Protein AF-A0AA35T9E0-F1 (afdb_monomer_lite)

Organism: Geodia barretti (NCBI:txid519541)

Foldseek 3Di:
DPPVVVVVVVPPDDDDDDDDDDDDDDDDPPVVVVVVVVVVVVVVVVVVVVVVVVVVVVVVVVVVVVVVVVVVVVVVVVVVVVVVVVVVVDDLWDQDQAPSPFTWDDDFQWIDTPVGDIFRNDPPRDDSVLLVVLCVVLVVVCVVPDPFDWHWDWDADPNGIWIKIAGPPPRDIDTSD

pLDDT: mean 81.81, std 17.57, range [38.19, 98.44]

Structure (mmCIF, N/CA/C/O backbone):
data_AF-A0AA35T9E0-F1
#
_entry.id   AF-A0AA35T9E0-F1
#
loop_
_atom_site.group_PDB
_atom_site.id
_atom_site.type_symbol
_atom_site.label_atom_id
_atom_site.label_alt_id
_atom_site.label_comp_id
_atom_site.label_asym_id
_atom_site.label_entity_id
_atom_site.label_seq_id
_atom_site.pdbx_PDB_ins_code
_atom_site.Cartn_x
_atom_site.Cartn_y
_atom_site.Cartn_z
_atom_site.occupancy
_atom_site.B_iso_or_equiv
_atom_site.auth_seq_id
_atom_site.auth_comp_id
_atom_site.auth_asym_id
_atom_site.auth_atom_id
_atom_site.pdbx_PDB_model_num
ATOM 1 N N . MET A 1 1 ? -44.477 22.027 19.936 1.00 48.41 1 MET A N 1
ATOM 2 C CA . MET A 1 1 ? -43.955 23.058 20.864 1.00 48.41 1 MET A CA 1
ATOM 3 C C . MET A 1 1 ? -45.040 24.112 21.120 1.00 48.41 1 MET A C 1
ATOM 5 O O . MET A 1 1 ? -44.746 25.290 21.130 1.00 48.41 1 MET A O 1
ATOM 9 N N . GLU A 1 2 ? -46.299 23.695 21.304 1.00 50.41 2 GLU A N 1
ATOM 10 C CA . GLU A 1 2 ? -47.456 24.607 21.459 1.00 50.41 2 GLU A CA 1
ATOM 11 C C . GLU A 1 2 ? -48.354 24.219 22.651 1.00 50.41 2 GLU A C 1
ATOM 13 O O . GLU A 1 2 ? -49.234 24.974 23.040 1.00 50.41 2 GLU A O 1
ATOM 18 N N . GLU A 1 3 ? -48.104 23.084 23.312 1.00 46.66 3 GLU A N 1
ATOM 19 C CA . GLU A 1 3 ? -48.916 22.632 24.455 1.00 46.66 3 GLU A CA 1
ATOM 20 C C . GLU A 1 3 ? -48.478 23.248 25.795 1.00 46.66 3 GLU A C 1
ATOM 22 O O . GLU A 1 3 ? -49.252 23.303 26.746 1.00 46.66 3 GLU A O 1
ATOM 27 N N . TRP A 1 4 ? -47.259 23.790 25.873 1.00 49.12 4 TRP A N 1
ATOM 28 C CA . TRP A 1 4 ? -46.710 24.368 27.109 1.00 49.12 4 TRP A CA 1
ATOM 29 C C . TRP A 1 4 ? -47.080 25.842 27.336 1.00 49.12 4 TRP A C 1
ATOM 31 O O . TRP A 1 4 ? -46.819 26.382 28.415 1.00 49.12 4 TRP A O 1
ATOM 41 N N . GLU A 1 5 ? -47.691 26.509 26.354 1.00 50.69 5 GLU A N 1
ATOM 42 C CA . GLU A 1 5 ? -48.176 27.889 26.504 1.00 50.69 5 GLU A CA 1
ATOM 43 C C . GLU A 1 5 ? -49.598 27.951 27.083 1.00 50.69 5 GLU A C 1
ATOM 45 O O . GLU A 1 5 ? -49.924 28.911 27.777 1.00 50.69 5 GLU A O 1
ATOM 50 N N . HIS A 1 6 ? -50.404 26.895 26.914 1.00 47.84 6 HIS A N 1
ATOM 51 C CA . HIS A 1 6 ? -51.773 26.824 27.446 1.00 47.84 6 HIS A CA 1
ATOM 52 C C . HIS A 1 6 ? -51.828 26.610 28.969 1.00 47.84 6 HIS A C 1
ATOM 54 O O . HIS A 1 6 ? -52.708 27.133 29.651 1.00 47.84 6 HIS A O 1
ATOM 60 N N . VAL A 1 7 ? -50.844 25.902 29.532 1.00 50.38 7 VAL A N 1
ATOM 61 C CA . VAL A 1 7 ? -50.804 25.585 30.972 1.00 50.38 7 VAL A CA 1
ATOM 62 C C . VAL A 1 7 ? -50.479 26.822 31.822 1.00 50.38 7 VAL A C 1
ATOM 64 O O . VAL A 1 7 ? -50.897 26.927 32.974 1.00 50.38 7 VAL A O 1
ATOM 67 N N . ARG A 1 8 ? -49.769 27.811 31.262 1.00 49.78 8 ARG A N 1
ATOM 68 C CA . ARG A 1 8 ? -49.381 29.029 31.995 1.00 49.78 8 ARG A CA 1
ATOM 69 C C . ARG A 1 8 ? -50.527 30.028 32.172 1.00 49.78 8 ARG A C 1
ATOM 71 O O . ARG A 1 8 ? -50.483 30.834 33.098 1.00 49.78 8 ARG A O 1
ATOM 78 N N . THR A 1 9 ? -51.545 29.972 31.317 1.00 54.72 9 THR A N 1
ATOM 79 C CA . THR A 1 9 ? -52.706 30.872 31.373 1.00 54.72 9 THR A CA 1
ATOM 80 C C . THR A 1 9 ? -53.766 30.453 32.393 1.00 54.72 9 THR A C 1
ATOM 82 O O . THR A 1 9 ? -54.510 31.313 32.859 1.00 54.72 9 THR A O 1
ATOM 85 N N . GLU A 1 10 ? -53.815 29.181 32.805 1.00 49.31 10 GLU A N 1
ATOM 86 C CA . GLU A 1 10 ? -54.851 28.691 33.733 1.00 49.31 10 GLU A CA 1
ATOM 87 C C . GLU A 1 10 ? -54.586 29.015 35.214 1.00 49.31 10 GLU A C 1
ATOM 89 O O . GLU A 1 10 ? -55.525 29.079 36.004 1.00 49.31 10 GLU A O 1
ATOM 94 N N . TYR A 1 11 ? -53.342 29.312 35.606 1.00 51.12 11 TYR A N 1
ATOM 95 C CA . TYR A 1 11 ? -52.981 29.550 37.015 1.00 51.12 11 TYR A CA 1
ATOM 96 C C . TYR A 1 11 ? -52.733 31.024 37.375 1.00 51.12 11 TYR A C 1
ATOM 98 O O . TYR A 1 11 ? -52.187 31.329 38.433 1.00 51.12 11 TYR A O 1
ATOM 106 N N . GLY A 1 12 ? -53.171 31.961 36.530 1.00 52.50 12 GLY A N 1
ATOM 107 C CA . GLY A 1 12 ? -53.000 33.403 36.752 1.00 52.50 12 GLY A CA 1
ATOM 108 C C . GLY A 1 12 ? -53.856 34.020 37.869 1.00 52.50 12 GLY A C 1
ATOM 109 O O . GLY A 1 12 ? -53.717 35.210 38.126 1.00 52.50 12 GLY A O 1
ATOM 110 N N . ASN A 1 13 ? -54.739 33.260 38.531 1.00 60.78 13 ASN A N 1
ATOM 111 C CA . ASN A 1 13 ? -55.645 33.779 39.566 1.00 60.78 13 ASN A CA 1
ATOM 112 C C . ASN A 1 13 ? -55.884 32.776 40.709 1.00 60.78 13 ASN A C 1
ATOM 114 O O . ASN A 1 13 ? -57.008 32.315 40.913 1.00 60.78 13 ASN A O 1
ATOM 118 N N . LEU A 1 14 ? -54.850 32.453 41.495 1.00 57.09 14 LEU A N 1
ATOM 119 C CA . LEU A 1 14 ? -55.073 31.829 42.805 1.00 57.09 14 LEU A CA 1
ATOM 120 C C . LEU A 1 14 ? -55.257 32.903 43.895 1.00 57.09 14 LEU A C 1
ATOM 122 O O . LEU A 1 14 ? -54.425 33.807 44.001 1.00 57.09 14 LEU A O 1
ATOM 126 N N . PRO A 1 15 ? -56.309 32.821 44.731 1.00 52.12 15 PRO A N 1
ATOM 127 C CA . PRO A 1 15 ? -56.507 33.749 45.837 1.00 52.12 15 PRO A CA 1
ATOM 128 C C . PRO A 1 15 ? -55.529 33.469 46.989 1.00 52.12 15 PRO A C 1
ATOM 130 O O . PRO A 1 15 ? -55.220 32.320 47.308 1.00 52.12 15 PRO A O 1
ATOM 133 N N . SER A 1 16 ? -55.062 34.535 47.640 1.00 59.19 16 SER A N 1
ATOM 134 C CA . SER A 1 16 ? -54.099 34.470 48.742 1.00 59.19 16 SER A CA 1
ATOM 135 C C . SER A 1 16 ? -54.657 33.739 49.970 1.00 59.19 16 SER A C 1
ATOM 137 O O . SER A 1 16 ? -55.716 34.092 50.491 1.00 59.19 16 SER A O 1
ATOM 139 N N . ILE A 1 17 ? -53.904 32.757 50.475 1.00 47.34 17 ILE A N 1
ATOM 140 C CA . ILE A 1 17 ? -54.241 31.975 51.676 1.00 47.34 17 ILE A CA 1
ATOM 141 C C . ILE A 1 17 ? -54.017 32.836 52.936 1.00 47.34 17 ILE A C 1
ATOM 143 O O . ILE A 1 17 ? -52.936 33.414 53.090 1.00 47.34 17 ILE A O 1
ATOM 147 N N . PRO A 1 18 ? -54.982 32.926 53.873 1.00 47.66 18 PRO A N 1
ATOM 148 C CA . PRO A 1 18 ? -54.794 33.687 55.101 1.00 47.66 18 PRO A CA 1
ATOM 149 C C . PRO A 1 18 ? -53.894 32.923 56.082 1.00 47.66 18 PRO A C 1
ATOM 151 O O . PRO A 1 18 ? -54.105 31.746 56.371 1.00 47.66 18 PRO A O 1
ATOM 154 N N . GLN A 1 19 ? -52.890 33.615 56.624 1.00 51.94 19 GLN A N 1
ATOM 155 C CA . GLN A 1 19 ? -51.957 33.060 57.605 1.00 51.94 19 GLN A CA 1
ATOM 156 C C . GLN A 1 19 ? -52.673 32.758 58.932 1.00 51.94 19 GLN A C 1
ATOM 158 O O . GLN A 1 19 ? -53.073 33.674 59.654 1.00 51.94 19 GLN A O 1
ATOM 163 N N . SER A 1 20 ? -52.813 31.472 59.270 1.00 44.25 20 SER A N 1
ATOM 164 C CA . SER A 1 20 ? -53.317 31.024 60.574 1.00 44.25 20 SER A CA 1
ATOM 165 C C . SER A 1 20 ? -52.173 30.652 61.524 1.00 44.25 20 SER A C 1
ATOM 167 O O . SER A 1 20 ? -51.106 30.196 61.121 1.00 44.25 20 SER A O 1
ATOM 169 N N . LYS A 1 21 ? -52.397 30.935 62.806 1.00 49.38 21 LYS A N 1
ATOM 170 C CA . LYS A 1 21 ? -51.404 31.097 63.874 1.00 49.38 21 LYS A CA 1
ATOM 171 C C . LYS A 1 21 ? -50.746 29.776 64.297 1.00 49.38 21 LYS A C 1
ATOM 173 O O . LYS A 1 21 ? -51.414 28.758 64.431 1.00 49.38 2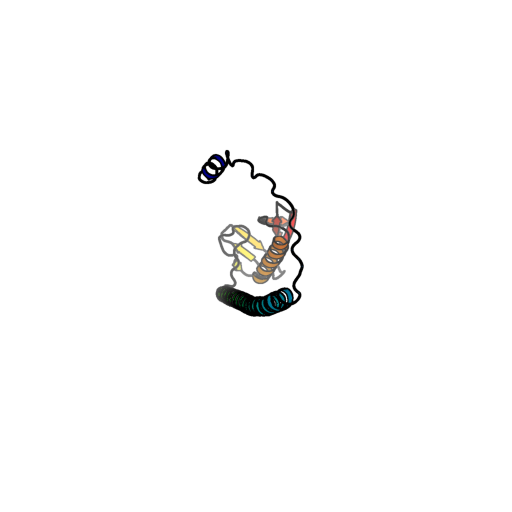1 LYS A O 1
ATOM 178 N N . ARG A 1 22 ? -49.442 29.853 64.610 1.00 48.44 22 ARG A N 1
ATOM 179 C CA . ARG A 1 22 ? -48.615 28.816 65.261 1.00 48.44 22 ARG A CA 1
ATOM 180 C C . ARG A 1 22 ? -49.330 28.180 66.464 1.00 48.44 22 ARG A C 1
ATOM 182 O O . ARG A 1 22 ? -49.392 28.787 67.532 1.00 48.44 22 ARG A O 1
ATOM 189 N N . GLY A 1 23 ? -49.782 26.939 66.308 1.00 41.53 23 GLY A N 1
ATOM 190 C CA . GLY A 1 23 ? -49.985 26.000 67.410 1.00 41.53 23 GLY A CA 1
ATOM 191 C C . GLY A 1 23 ? -48.714 25.172 67.602 1.00 41.53 23 GLY A C 1
ATOM 192 O O . GLY A 1 23 ? -48.204 24.604 66.641 1.00 41.53 23 GLY A O 1
ATOM 193 N N . LYS A 1 24 ? -48.168 25.144 68.823 1.00 54.06 24 LYS A N 1
ATOM 194 C CA . LYS A 1 24 ? -47.060 24.254 69.203 1.00 54.06 24 LYS A CA 1
ATOM 195 C C . LYS A 1 24 ? -47.550 22.805 69.161 1.00 54.06 24 LYS A C 1
ATOM 197 O O . LYS A 1 24 ? -48.438 22.463 69.936 1.00 54.06 24 LYS A O 1
A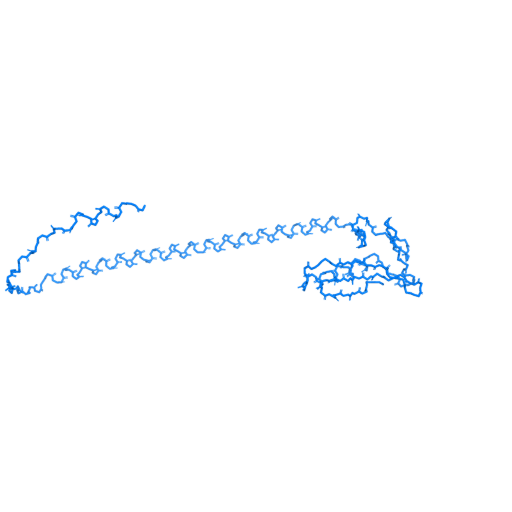TOM 202 N N . LEU A 1 25 ? -46.941 21.973 68.322 1.00 45.31 25 LEU A N 1
ATOM 203 C CA . LEU A 1 25 ? -47.027 20.517 68.426 1.00 45.31 25 LEU A CA 1
ATOM 204 C C . LEU A 1 25 ? -45.749 20.006 69.097 1.00 45.31 25 LEU A C 1
ATOM 206 O O . LEU A 1 25 ? -44.639 20.383 68.725 1.00 45.31 25 LEU A O 1
ATOM 210 N N . VAL A 1 26 ? -45.952 19.244 70.168 1.00 47.47 26 VAL A N 1
ATOM 211 C CA . VAL A 1 26 ? -44.930 18.585 70.983 1.00 47.47 26 VAL A CA 1
ATOM 212 C C . VAL A 1 26 ? -44.546 17.276 70.295 1.00 47.47 26 VAL A C 1
ATOM 214 O O . VAL A 1 26 ? -45.422 16.520 69.893 1.00 47.47 26 VAL A O 1
ATOM 217 N N . HIS A 1 27 ? -43.242 17.043 70.166 1.00 48.19 27 HIS A N 1
ATOM 218 C CA . HIS A 1 27 ? -42.621 15.851 69.588 1.00 48.19 27 HIS A CA 1
ATOM 219 C C . HIS A 1 27 ? -42.909 14.610 70.450 1.00 48.19 27 HIS A C 1
ATOM 221 O O . HIS A 1 27 ? -42.685 14.653 71.663 1.00 48.19 27 HIS A O 1
ATOM 227 N N . THR A 1 28 ? -43.367 13.511 69.847 1.00 38.19 28 THR A N 1
ATOM 228 C CA . THR A 1 28 ? -43.435 12.191 70.498 1.00 38.19 28 THR A CA 1
ATOM 229 C C . THR A 1 28 ? -42.418 11.259 69.846 1.00 38.19 28 THR A C 1
ATOM 231 O O . THR A 1 28 ? -42.561 10.896 68.685 1.00 38.19 28 THR A O 1
ATOM 234 N N . SER A 1 29 ? -41.407 10.876 70.620 1.00 49.53 29 SER A N 1
ATOM 235 C CA . SER A 1 29 ? -40.184 10.138 70.270 1.00 49.53 29 SER A CA 1
ATOM 236 C C . SER A 1 29 ? -40.371 8.657 69.890 1.00 49.53 29 SER A C 1
ATOM 238 O O . SER A 1 29 ? -39.583 7.824 70.313 1.00 49.53 29 SER A O 1
ATOM 240 N N . SER A 1 30 ? -41.446 8.290 69.194 1.00 53.53 30 SER A N 1
ATOM 241 C CA . SER A 1 30 ? -41.653 6.910 68.701 1.00 53.53 30 SER A CA 1
ATOM 242 C C . SER A 1 30 ? -42.118 6.848 67.251 1.00 53.53 30 SER A C 1
ATOM 244 O O . SER A 1 30 ? -42.219 5.764 66.690 1.00 53.53 30 SER A O 1
ATOM 246 N N . GLN A 1 31 ? -42.425 7.995 66.646 1.00 48.94 31 GLN A N 1
ATOM 247 C CA . GLN A 1 31 ? -42.793 8.071 65.238 1.00 48.94 31 GLN A CA 1
ATOM 248 C C . GLN A 1 31 ? -41.540 8.165 64.354 1.00 48.94 31 GLN A C 1
ATOM 250 O O . GLN A 1 31 ? -41.506 7.553 63.293 1.00 48.94 31 GLN A O 1
ATOM 255 N N . ASP A 1 32 ? -40.485 8.814 64.859 1.00 50.97 32 ASP A N 1
ATOM 256 C CA . ASP A 1 32 ? -39.200 8.956 64.166 1.00 50.97 32 ASP A CA 1
ATOM 257 C C . ASP A 1 32 ? -38.455 7.618 64.015 1.00 50.97 32 ASP A C 1
ATOM 259 O O . ASP A 1 32 ? -37.808 7.391 63.001 1.00 50.97 32 ASP A O 1
ATOM 263 N N . ASP A 1 33 ? -38.588 6.696 64.976 1.00 54.72 33 ASP A N 1
ATOM 264 C CA . ASP A 1 33 ? -37.890 5.401 64.937 1.00 54.72 33 ASP A CA 1
ATOM 265 C C . ASP A 1 33 ? -38.459 4.455 63.860 1.00 54.72 33 ASP A C 1
ATOM 267 O O . ASP A 1 33 ? -37.723 3.674 63.260 1.00 54.72 33 ASP A O 1
ATOM 271 N N . LEU A 1 34 ? -39.770 4.523 63.593 1.00 54.22 34 LEU A N 1
ATOM 272 C CA . LEU A 1 34 ? -40.436 3.698 62.575 1.00 54.22 34 LEU A CA 1
ATOM 273 C C . LEU A 1 34 ? -40.231 4.263 61.162 1.00 54.22 34 LEU A C 1
ATOM 275 O O . LEU A 1 34 ? -40.087 3.501 60.210 1.00 54.22 34 LEU A O 1
ATOM 279 N N . GLU A 1 35 ? -40.189 5.590 61.032 1.00 57.47 35 GLU A N 1
ATOM 280 C CA . GLU A 1 35 ? -39.897 6.279 59.771 1.00 57.47 35 GLU A CA 1
ATOM 281 C C . GLU A 1 35 ? -38.421 6.097 59.369 1.00 57.47 35 GLU A C 1
ATOM 283 O O . GLU A 1 35 ? -38.122 5.895 58.194 1.00 57.47 35 GLU A O 1
ATOM 288 N N . PHE A 1 36 ? -37.511 6.049 60.350 1.00 57.56 36 PHE A N 1
ATOM 289 C CA . PHE A 1 36 ? -36.097 5.720 60.155 1.00 57.56 36 PHE A CA 1
ATOM 290 C C . PHE A 1 36 ? -35.887 4.270 59.684 1.00 57.56 36 PHE A C 1
ATOM 292 O O . PHE A 1 36 ? -35.202 4.050 58.690 1.00 57.56 36 PHE A O 1
ATOM 299 N N . LEU A 1 37 ? -36.544 3.290 60.321 1.00 56.44 37 LEU A N 1
ATOM 300 C CA . LEU A 1 37 ? -36.483 1.873 59.919 1.00 56.44 37 LEU A CA 1
ATOM 301 C C . LEU A 1 37 ? -37.041 1.623 58.508 1.00 56.44 37 LEU A C 1
ATOM 303 O O . LEU A 1 37 ? -36.475 0.837 57.755 1.00 56.44 37 LEU A O 1
ATOM 307 N N . MET A 1 38 ? -38.127 2.308 58.131 1.00 61.12 38 MET A N 1
ATOM 308 C CA . MET A 1 38 ? -38.685 2.224 56.773 1.00 61.12 38 MET A CA 1
ATOM 309 C C . MET A 1 38 ? -37.806 2.923 55.720 1.00 61.12 38 MET A C 1
ATOM 311 O O . MET A 1 38 ? -37.849 2.542 54.553 1.00 61.12 38 MET A O 1
ATOM 315 N N . SER A 1 39 ? -37.014 3.930 56.108 1.00 68.00 39 SER A N 1
ATOM 316 C CA . SER A 1 39 ? -36.034 4.581 55.226 1.00 68.00 39 SER A CA 1
ATOM 317 C C . SER A 1 39 ? -34.815 3.688 54.983 1.00 68.00 39 SER A C 1
ATOM 319 O O . SER A 1 39 ? -34.368 3.571 53.849 1.00 68.00 39 SER A O 1
ATOM 321 N N . GLU A 1 40 ? -34.317 3.013 56.021 1.00 69.19 40 GLU A N 1
ATOM 322 C CA . GLU A 1 40 ? -33.135 2.138 55.956 1.00 69.19 40 GLU A CA 1
ATOM 323 C C . GLU A 1 40 ? -33.403 0.864 55.123 1.00 69.19 40 GLU A C 1
ATOM 325 O O . GLU A 1 40 ? -32.553 0.426 54.348 1.00 69.19 40 GLU A O 1
ATOM 330 N N . GLU A 1 41 ? -34.616 0.301 55.210 1.00 69.25 41 GLU A N 1
ATOM 331 C CA . GLU A 1 41 ? -35.051 -0.839 54.383 1.00 69.25 41 GLU A CA 1
ATOM 332 C C . GLU A 1 41 ? -35.203 -0.449 52.897 1.00 69.25 41 GLU A C 1
ATOM 334 O O . GLU A 1 41 ? -34.787 -1.195 52.012 1.00 69.25 41 GLU A O 1
ATOM 339 N N . LEU A 1 42 ? -35.708 0.758 52.609 1.00 78.06 42 LEU A N 1
ATOM 340 C CA . LEU A 1 42 ? -35.811 1.286 51.243 1.00 78.06 42 LEU A CA 1
ATOM 341 C C . LEU A 1 42 ? -34.436 1.647 50.650 1.00 78.06 42 LEU A C 1
ATOM 343 O O . LEU A 1 42 ? -34.215 1.469 49.454 1.00 78.06 42 LEU A O 1
ATOM 347 N N . GLU A 1 43 ? -33.507 2.142 51.471 1.00 80.31 43 GLU A N 1
ATOM 348 C CA . GLU A 1 43 ? -32.116 2.397 51.073 1.00 80.31 43 GLU A CA 1
ATOM 349 C C . GLU A 1 43 ? -31.397 1.099 50.680 1.00 80.31 43 GLU A C 1
ATOM 351 O O . GLU A 1 43 ? -30.704 1.072 49.662 1.00 80.31 43 GLU A O 1
ATOM 356 N N . ALA A 1 44 ? -31.619 0.007 51.419 1.00 83.56 44 ALA A N 1
ATOM 357 C CA . ALA A 1 44 ? -31.056 -1.304 51.095 1.00 83.56 44 ALA A CA 1
ATOM 358 C C . ALA A 1 44 ? -31.581 -1.868 49.759 1.00 83.56 44 ALA A C 1
ATOM 360 O O . ALA A 1 44 ? -30.802 -2.414 48.975 1.00 83.56 44 ALA A O 1
ATOM 361 N N . ASP A 1 45 ? -32.874 -1.701 49.467 1.00 89.12 45 ASP A N 1
ATOM 362 C CA . ASP A 1 45 ? -33.466 -2.109 48.185 1.00 89.12 45 ASP A CA 1
ATOM 363 C C . ASP A 1 45 ? -32.910 -1.292 47.007 1.00 89.12 45 ASP A C 1
ATOM 365 O O . ASP A 1 45 ? -32.654 -1.838 45.931 1.00 89.12 45 ASP A O 1
ATOM 369 N N . VAL A 1 46 ? -32.692 0.013 47.199 1.00 90.50 46 VAL A N 1
ATOM 370 C CA . VAL A 1 46 ? -32.081 0.877 46.177 1.00 90.50 46 VAL A CA 1
ATOM 371 C C . VAL A 1 46 ? -30.633 0.466 45.910 1.00 90.50 46 VAL A C 1
ATOM 373 O O . VAL A 1 46 ? -30.248 0.361 44.745 1.00 90.50 46 VAL A O 1
ATOM 376 N N . GLU A 1 47 ? -29.851 0.183 46.953 1.00 91.62 47 GLU A N 1
ATOM 377 C CA . GLU A 1 47 ? -28.468 -0.293 46.820 1.00 91.62 47 GLU A CA 1
ATOM 378 C C . GLU A 1 47 ? -28.406 -1.625 46.054 1.00 91.62 47 GLU A C 1
ATOM 380 O O . GLU A 1 47 ? -27.595 -1.781 45.142 1.00 91.62 47 GLU A O 1
ATOM 385 N N . LEU A 1 48 ? -29.319 -2.557 46.352 1.00 93.81 48 LEU A N 1
ATOM 386 C CA . LEU A 1 48 ? -29.428 -3.832 45.638 1.00 93.81 48 LEU A CA 1
ATOM 387 C C . LEU A 1 48 ? -29.765 -3.641 44.150 1.00 93.81 48 LEU A C 1
ATOM 389 O O . LEU A 1 48 ? -29.230 -4.339 43.290 1.00 93.81 48 LEU A O 1
ATOM 393 N N . VAL A 1 49 ? -30.658 -2.705 43.818 1.00 95.12 49 VAL A N 1
ATOM 394 C CA . VAL A 1 49 ? -30.990 -2.408 42.415 1.00 95.12 49 VAL A CA 1
ATOM 395 C C . VAL A 1 49 ? -29.788 -1.810 41.686 1.00 95.12 49 VAL A C 1
ATOM 397 O O . VAL A 1 49 ? -29.512 -2.216 40.557 1.00 95.12 49 VAL A O 1
ATOM 400 N N . LEU A 1 50 ? -29.059 -0.886 42.318 1.00 94.38 50 LEU A N 1
ATOM 401 C CA . LEU A 1 50 ? -27.851 -0.297 41.738 1.00 94.38 50 LEU A CA 1
ATOM 402 C C . LEU A 1 50 ? -26.768 -1.355 41.500 1.00 94.38 50 LEU A C 1
ATOM 404 O O . LEU A 1 50 ? -26.204 -1.386 40.409 1.00 94.38 50 LEU A O 1
ATOM 408 N N . SER A 1 51 ? -26.547 -2.277 42.443 1.00 96.00 51 SER A N 1
ATOM 409 C CA . SER A 1 51 ? -25.553 -3.343 42.264 1.00 96.00 51 SER A CA 1
ATOM 410 C C . SER A 1 51 ? -25.899 -4.271 41.098 1.00 96.00 51 SER A C 1
ATOM 412 O O . SER A 1 51 ? -25.029 -4.619 40.305 1.00 96.00 51 SER A O 1
ATOM 414 N N . ILE A 1 52 ? -27.178 -4.637 40.943 1.00 96.81 52 ILE A N 1
ATOM 415 C CA . ILE A 1 52 ? -27.640 -5.451 39.807 1.00 96.81 52 ILE A CA 1
ATOM 416 C C . ILE A 1 52 ? -27.455 -4.690 38.488 1.00 96.81 52 ILE A C 1
ATOM 418 O O . ILE A 1 52 ? -27.054 -5.279 37.485 1.00 96.81 52 ILE A O 1
ATOM 422 N N . MET A 1 53 ? -27.748 -3.386 38.463 1.00 97.81 53 MET A N 1
ATOM 423 C CA . MET A 1 53 ? -27.528 -2.561 37.274 1.00 97.81 53 MET A CA 1
ATOM 424 C C . MET A 1 53 ? -26.045 -2.493 36.905 1.00 97.81 53 MET A C 1
ATOM 426 O O . MET A 1 53 ? -25.719 -2.656 35.730 1.00 97.81 53 MET A O 1
ATOM 430 N N . ASP A 1 54 ? -25.160 -2.314 37.883 1.00 97.94 54 ASP A N 1
ATOM 431 C CA . ASP A 1 54 ? -23.716 -2.277 37.659 1.00 97.94 54 ASP A CA 1
ATOM 432 C C . ASP A 1 54 ? -23.210 -3.611 37.088 1.00 97.94 54 ASP A C 1
ATOM 434 O O . ASP A 1 54 ? -22.527 -3.609 36.062 1.00 97.94 54 ASP A O 1
ATOM 438 N N . GLU A 1 55 ? -23.627 -4.747 37.655 1.00 97.75 55 GLU A N 1
ATOM 439 C CA . GLU A 1 55 ? -23.288 -6.083 37.140 1.00 97.75 55 GLU A CA 1
ATOM 440 C C . GLU A 1 55 ? -23.746 -6.282 35.685 1.00 97.75 55 GLU A C 1
ATOM 442 O O . GLU A 1 55 ? -22.964 -6.728 34.841 1.00 97.75 55 GLU A O 1
ATOM 447 N N . LEU A 1 56 ? -24.984 -5.891 35.362 1.00 98.00 56 LEU A N 1
ATOM 448 C CA . LEU A 1 56 ? -25.516 -5.973 33.998 1.00 98.00 56 LEU A CA 1
ATOM 449 C C . LEU A 1 56 ? -24.755 -5.064 33.028 1.00 98.00 56 LEU A C 1
ATOM 451 O O . LEU A 1 56 ? -24.490 -5.452 31.890 1.00 98.00 56 LEU A O 1
ATOM 455 N N . THR A 1 57 ? -24.399 -3.848 33.450 1.00 98.00 57 THR A N 1
ATOM 456 C CA . THR A 1 57 ? -23.612 -2.947 32.597 1.00 98.00 57 THR A CA 1
ATOM 457 C C . THR A 1 57 ? -22.211 -3.489 32.352 1.00 98.00 57 THR A C 1
ATOM 459 O O . THR A 1 57 ? -21.716 -3.400 31.229 1.00 98.00 57 THR A O 1
ATOM 462 N N . GLU A 1 58 ? -21.586 -4.099 33.359 1.00 98.38 58 GLU A N 1
ATOM 463 C CA . GLU A 1 58 ? -20.274 -4.719 33.214 1.00 98.38 58 GLU A CA 1
ATOM 464 C C . GLU A 1 58 ? -20.324 -5.910 32.244 1.00 98.38 58 GLU A C 1
ATOM 466 O O . GLU A 1 58 ? -19.427 -6.065 31.412 1.00 98.38 58 GLU A O 1
ATOM 471 N N . GLU A 1 59 ? -21.373 -6.732 32.313 1.00 98.31 59 GLU A N 1
ATOM 472 C CA . GLU A 1 59 ? -21.605 -7.835 31.375 1.00 98.31 59 GLU A CA 1
ATOM 473 C C . GLU A 1 59 ? -21.786 -7.330 29.936 1.00 98.31 59 GLU A C 1
ATOM 475 O O . GLU A 1 59 ? -21.089 -7.797 29.034 1.00 98.31 59 GLU A O 1
ATOM 480 N N . LEU A 1 60 ? -22.623 -6.311 29.725 1.00 98.44 60 LEU A N 1
ATOM 481 C CA . LEU A 1 60 ? -22.841 -5.717 28.400 1.00 98.44 60 LEU A CA 1
ATOM 482 C C . LEU A 1 60 ? -21.558 -5.134 27.797 1.00 98.44 60 LEU A C 1
ATOM 484 O O . LEU A 1 60 ? -21.288 -5.332 26.613 1.00 98.44 60 LEU A O 1
ATOM 488 N N . ILE A 1 61 ? -20.740 -4.448 28.601 1.00 98.38 61 ILE A N 1
ATOM 489 C CA . ILE A 1 61 ? -19.451 -3.908 28.143 1.00 98.38 61 ILE A CA 1
ATOM 490 C C . ILE A 1 61 ? -18.515 -5.047 27.719 1.00 98.38 61 ILE A C 1
ATOM 492 O O . ILE A 1 61 ? -17.830 -4.936 26.700 1.00 98.38 61 ILE A O 1
ATOM 496 N N . LYS A 1 62 ? -18.482 -6.154 28.473 1.00 98.38 62 LYS A N 1
ATOM 497 C CA . LYS A 1 62 ? -17.676 -7.333 28.116 1.00 98.38 62 LYS A CA 1
ATOM 498 C C . LYS A 1 62 ? -18.145 -7.957 26.805 1.00 98.38 62 LYS A C 1
ATOM 500 O O . LYS A 1 62 ? -17.305 -8.318 25.980 1.00 98.38 62 LYS A O 1
ATOM 505 N N . GLU A 1 63 ? -19.453 -8.071 26.595 1.00 98.19 63 GLU A N 1
ATOM 506 C CA . GLU A 1 63 ? -20.016 -8.587 25.343 1.00 98.19 63 GLU A CA 1
ATOM 507 C C . GLU A 1 63 ? -19.694 -7.683 24.150 1.00 98.19 63 GLU A C 1
ATOM 509 O O . GLU A 1 63 ? -19.267 -8.179 23.106 1.00 98.19 63 GLU A O 1
ATOM 514 N N . GLU A 1 64 ? -19.831 -6.363 24.302 1.00 98.31 64 GLU A N 1
ATOM 515 C CA . GLU A 1 64 ? -19.480 -5.396 23.259 1.00 98.31 64 GLU A CA 1
ATOM 516 C C . GLU A 1 64 ? -18.002 -5.520 22.868 1.00 98.31 64 GLU A C 1
ATOM 518 O O . GLU A 1 64 ? -17.674 -5.635 21.686 1.00 98.31 64 GLU A O 1
ATOM 523 N N . GLN A 1 65 ? -17.106 -5.568 23.856 1.00 98.12 65 GLN A N 1
ATOM 524 C CA . GLN A 1 65 ? -15.672 -5.747 23.622 1.00 98.12 65 GLN A CA 1
ATOM 525 C C . GLN A 1 65 ? -15.364 -7.078 22.928 1.00 98.12 65 GLN A C 1
ATOM 527 O O . GLN A 1 65 ? -14.537 -7.117 22.016 1.00 98.12 65 GLN A O 1
ATOM 532 N N . ALA A 1 66 ? -16.036 -8.162 23.324 1.00 98.12 66 ALA A N 1
ATOM 533 C CA . ALA A 1 66 ? -15.873 -9.465 22.691 1.00 98.12 66 ALA A CA 1
ATOM 534 C C . ALA A 1 66 ? -16.356 -9.462 21.232 1.00 98.12 66 ALA A C 1
ATOM 536 O O . ALA A 1 66 ? -15.717 -10.080 20.380 1.00 98.12 66 ALA A O 1
ATOM 537 N N . LEU A 1 67 ? -17.452 -8.761 20.933 1.00 98.06 67 LEU A N 1
ATOM 538 C CA . LEU A 1 67 ? -17.973 -8.612 19.576 1.00 98.06 67 LEU A CA 1
ATOM 539 C C . LEU A 1 67 ? -17.018 -7.792 18.703 1.00 98.06 67 LEU A C 1
ATOM 541 O O . LEU A 1 67 ? -16.717 -8.204 17.583 1.00 98.06 67 LEU A O 1
ATOM 545 N N . LEU A 1 68 ? -16.511 -6.667 19.215 1.00 98.25 68 LEU A N 1
ATOM 546 C CA . LEU A 1 68 ? -15.522 -5.850 18.508 1.00 98.25 68 LEU A CA 1
ATOM 547 C C . LEU A 1 68 ? -14.254 -6.654 18.204 1.00 98.25 68 LEU A C 1
ATOM 549 O O . LEU A 1 68 ? -13.800 -6.651 17.064 1.00 98.25 68 LEU A O 1
ATOM 553 N N . ALA A 1 69 ? -13.739 -7.403 19.182 1.00 98.06 69 ALA A N 1
ATOM 554 C CA . ALA A 1 69 ? -12.565 -8.251 18.992 1.00 98.06 69 ALA A CA 1
ATOM 555 C C . ALA A 1 69 ? -12.791 -9.335 17.923 1.00 98.06 69 ALA A C 1
ATOM 557 O O . ALA A 1 69 ? -11.938 -9.536 17.062 1.00 98.06 69 ALA A O 1
ATOM 558 N N . GLN A 1 70 ? -13.954 -9.998 17.931 1.00 97.88 70 GLN A N 1
ATOM 559 C CA . GLN A 1 70 ? -14.314 -10.971 16.892 1.00 97.88 70 GLN A CA 1
ATOM 560 C C . GLN A 1 70 ? -14.363 -10.326 15.505 1.00 97.88 70 GLN A C 1
ATOM 562 O O . GLN A 1 70 ? -13.830 -10.879 14.547 1.00 97.88 70 GLN A O 1
ATOM 567 N N . TYR A 1 71 ? -14.963 -9.141 15.396 1.00 97.56 71 TYR A N 1
ATOM 568 C CA . TYR A 1 71 ? -15.059 -8.427 14.127 1.00 97.56 71 TYR A CA 1
ATOM 569 C C . TYR A 1 71 ? -13.686 -7.980 13.600 1.00 97.56 71 TYR A C 1
ATOM 571 O O . TYR A 1 71 ? -13.416 -8.086 12.403 1.00 97.56 71 TYR A O 1
ATOM 579 N N . GLU A 1 72 ? -12.800 -7.510 14.478 1.00 97.62 72 GLU A N 1
ATOM 580 C CA . GLU A 1 72 ? -11.416 -7.177 14.124 1.00 97.62 72 GLU A CA 1
ATOM 581 C C . GLU A 1 72 ? -10.639 -8.408 13.638 1.00 97.62 72 GLU A C 1
ATOM 583 O O . GLU A 1 72 ? -9.910 -8.329 12.644 1.00 97.62 72 GLU A O 1
ATOM 588 N N . ASP A 1 73 ? -10.823 -9.554 14.296 1.00 97.62 73 ASP A N 1
ATOM 589 C CA . ASP A 1 73 ? -10.215 -10.819 13.887 1.00 97.62 73 ASP A CA 1
ATOM 590 C C . ASP A 1 73 ? -10.741 -11.297 12.522 1.00 97.62 73 ASP A C 1
ATOM 592 O O . ASP A 1 73 ? -9.943 -11.705 11.672 1.00 97.62 73 ASP A O 1
ATOM 596 N N . ASP A 1 74 ? -12.048 -11.183 12.271 1.00 97.38 74 ASP A N 1
ATOM 597 C CA . ASP A 1 74 ? -12.674 -11.516 10.985 1.00 97.38 74 ASP A CA 1
ATOM 598 C C . ASP A 1 74 ? -12.168 -10.615 9.850 1.00 97.38 74 ASP A C 1
ATOM 600 O O . ASP A 1 74 ? -11.857 -11.101 8.756 1.00 97.38 74 ASP A O 1
ATOM 604 N N . ILE A 1 75 ? -12.043 -9.304 10.102 1.00 97.06 75 ILE A N 1
ATOM 605 C CA . ILE A 1 75 ? -11.451 -8.364 9.140 1.00 97.06 75 ILE A CA 1
ATOM 606 C C . ILE A 1 75 ? -10.024 -8.785 8.815 1.00 97.06 75 ILE A C 1
ATOM 608 O O . ILE A 1 75 ? -9.685 -8.893 7.636 1.00 97.06 75 ILE A O 1
ATOM 612 N N . ARG A 1 76 ? -9.201 -9.038 9.839 1.00 96.00 76 ARG A N 1
ATOM 613 C CA . ARG A 1 76 ? -7.795 -9.409 9.652 1.00 96.00 76 ARG A CA 1
ATOM 614 C C . ARG A 1 76 ? -7.674 -10.692 8.833 1.00 96.00 76 ARG A C 1
ATOM 616 O O . ARG A 1 76 ? -6.916 -10.734 7.870 1.00 96.00 76 ARG A O 1
ATOM 623 N N . PHE A 1 77 ? -8.481 -11.706 9.146 1.00 95.50 77 PHE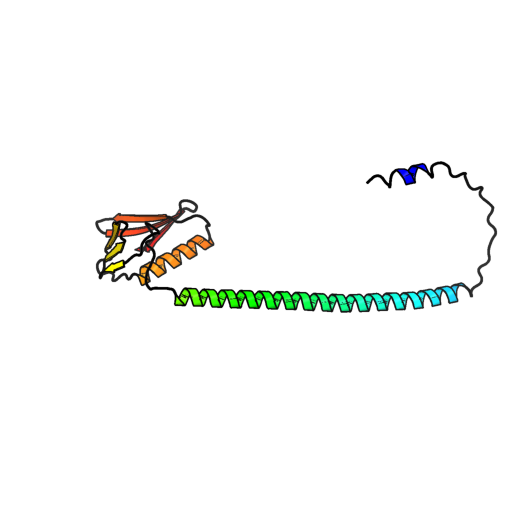 A N 1
ATOM 624 C CA . PHE A 1 77 ? -8.519 -12.950 8.378 1.00 95.50 77 PHE A CA 1
ATOM 625 C C . PHE A 1 77 ? -8.939 -12.724 6.918 1.00 95.50 77 PHE A C 1
ATOM 627 O O . PHE A 1 77 ? -8.335 -13.282 5.999 1.00 95.50 77 PHE A O 1
ATOM 634 N N . SER A 1 78 ? -9.960 -11.895 6.685 1.00 94.62 78 SER A N 1
ATOM 635 C CA . SER A 1 78 ? -10.396 -11.556 5.330 1.00 94.62 78 SER A CA 1
ATOM 636 C C . SER A 1 78 ? -9.316 -10.801 4.553 1.00 94.62 78 SER A C 1
ATOM 638 O O . SER A 1 78 ? -9.138 -11.056 3.361 1.00 94.62 78 SER A O 1
ATOM 640 N N . GLU A 1 79 ? -8.615 -9.865 5.190 1.00 95.94 79 GLU A N 1
ATOM 641 C CA . GLU A 1 79 ? -7.520 -9.108 4.581 1.00 95.94 79 GLU A CA 1
ATOM 642 C C . GLU A 1 79 ? -6.355 -10.028 4.206 1.00 95.94 79 GLU A C 1
ATOM 644 O O . GLU A 1 79 ? -5.868 -9.968 3.074 1.00 95.94 79 GLU A O 1
ATOM 649 N N . ASP A 1 80 ? -5.965 -10.926 5.109 1.00 93.00 80 ASP A N 1
ATOM 650 C CA . ASP A 1 80 ? -4.910 -11.910 4.869 1.00 93.00 80 ASP A CA 1
ATOM 651 C C . ASP A 1 80 ? -5.267 -12.827 3.690 1.00 93.00 80 ASP A C 1
ATOM 653 O O . ASP A 1 80 ? -4.467 -12.997 2.765 1.00 93.00 80 ASP A O 1
ATOM 657 N N . ALA A 1 81 ? -6.500 -13.345 3.654 1.00 93.88 81 ALA A N 1
ATOM 658 C CA . ALA A 1 81 ? -6.984 -14.182 2.558 1.00 93.88 81 ALA A CA 1
ATOM 659 C C . A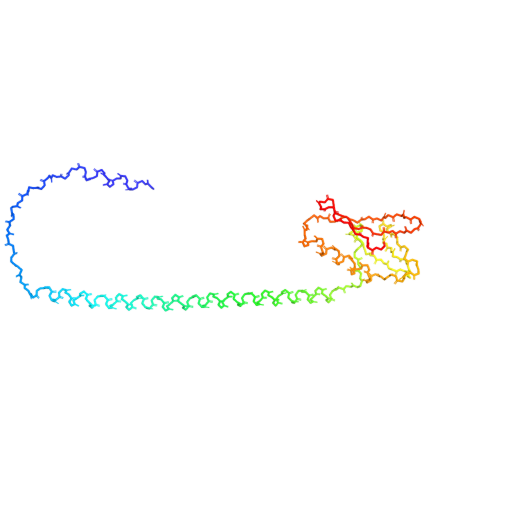LA A 1 81 ? -7.000 -13.438 1.209 1.00 93.88 81 ALA A C 1
ATOM 661 O O . ALA A 1 81 ? -6.647 -14.014 0.175 1.00 93.88 81 ALA A O 1
ATOM 662 N N . LEU A 1 82 ? -7.381 -12.155 1.202 1.00 93.81 82 LEU A N 1
ATOM 663 C CA . LEU A 1 82 ? -7.319 -11.310 0.007 1.00 93.81 82 LEU A CA 1
ATOM 664 C C . LEU A 1 82 ? -5.874 -11.074 -0.437 1.00 93.81 82 LEU A C 1
ATOM 666 O O . LEU A 1 82 ? -5.581 -11.190 -1.627 1.00 93.81 82 LEU A O 1
ATOM 670 N N . CYS A 1 83 ? -4.967 -10.782 0.494 1.00 90.06 83 CYS A N 1
ATOM 671 C CA . CYS A 1 83 ? -3.551 -10.609 0.194 1.00 90.06 83 CYS A CA 1
ATOM 672 C C . CYS A 1 83 ? -2.948 -11.880 -0.412 1.00 90.06 83 CYS A C 1
ATOM 674 O O . CYS A 1 83 ? -2.212 -11.799 -1.396 1.00 90.06 83 CYS A O 1
ATOM 676 N N . ASP A 1 84 ? -3.286 -13.053 0.119 1.00 89.25 84 ASP A N 1
ATOM 677 C CA . ASP A 1 84 ? -2.825 -14.334 -0.416 1.00 89.25 84 ASP A CA 1
ATOM 678 C C . ASP A 1 84 ? -3.412 -14.632 -1.795 1.00 89.25 84 ASP A C 1
ATOM 680 O O . ASP A 1 84 ? -2.681 -15.052 -2.696 1.00 89.25 84 ASP A O 1
ATOM 684 N N . ALA A 1 85 ? -4.696 -14.337 -2.013 1.00 89.50 85 ALA A N 1
ATOM 685 C CA . ALA A 1 85 ? -5.302 -14.429 -3.337 1.00 89.50 85 ALA A CA 1
ATOM 686 C C . ALA A 1 85 ? -4.585 -13.509 -4.342 1.00 89.50 85 ALA A C 1
ATOM 688 O O . ALA A 1 85 ? -4.217 -13.962 -5.426 1.00 89.50 85 ALA A O 1
ATOM 689 N N . VAL A 1 86 ? -4.301 -12.255 -3.974 1.00 87.25 86 VAL A N 1
ATOM 690 C CA . VAL A 1 86 ? -3.547 -11.307 -4.813 1.00 87.25 86 VAL A CA 1
ATOM 691 C C . VAL A 1 86 ? -2.139 -11.824 -5.108 1.00 87.25 86 VAL A C 1
ATOM 693 O O . VAL A 1 86 ? -1.730 -11.818 -6.267 1.00 87.25 86 VAL A O 1
ATOM 696 N N . ARG A 1 87 ? -1.415 -12.333 -4.104 1.00 81.94 87 ARG A N 1
ATOM 697 C CA . ARG A 1 87 ? -0.086 -12.942 -4.291 1.00 81.94 87 ARG A CA 1
ATOM 698 C C . ARG A 1 87 ? -0.138 -14.158 -5.213 1.00 81.94 87 ARG A C 1
ATOM 700 O O . ARG A 1 87 ? 0.759 -14.328 -6.028 1.00 81.94 87 ARG A O 1
ATOM 707 N N . SER A 1 88 ? -1.183 -14.979 -5.119 1.00 80.56 88 SER A N 1
ATOM 708 C CA . SER A 1 88 ? -1.358 -16.152 -5.987 1.00 80.56 88 SER A CA 1
ATOM 709 C C . SER A 1 88 ? -1.663 -15.785 -7.445 1.00 80.56 88 SER A C 1
ATOM 711 O O . SER A 1 88 ? -1.324 -16.538 -8.355 1.00 80.56 88 SER A O 1
ATOM 713 N N . LEU A 1 89 ? -2.281 -14.621 -7.665 1.00 78.44 89 LEU A N 1
ATOM 714 C CA . LEU A 1 89 ? -2.579 -14.067 -8.988 1.00 78.44 89 LEU A CA 1
ATOM 715 C C . LEU A 1 89 ? -1.437 -13.211 -9.546 1.00 78.44 89 LEU A C 1
ATOM 717 O O . LEU A 1 89 ? -1.477 -12.837 -10.717 1.00 78.44 89 LEU A O 1
ATOM 721 N N . HIS A 1 90 ? -0.447 -12.872 -8.722 1.00 69.19 90 HIS A N 1
ATOM 722 C CA . HIS A 1 90 ? 0.662 -12.022 -9.114 1.00 69.19 90 HIS A CA 1
ATOM 723 C C . HIS A 1 90 ? 1.523 -12.740 -10.159 1.00 69.19 90 HIS A C 1
ATOM 725 O O . HIS A 1 90 ? 2.252 -13.683 -9.853 1.00 69.19 90 HIS A O 1
ATOM 731 N N . THR A 1 91 ? 1.432 -12.293 -11.410 1.00 69.69 91 THR A N 1
ATOM 732 C CA . THR A 1 91 ? 2.336 -12.727 -12.475 1.00 69.69 91 THR A CA 1
ATOM 733 C C . THR A 1 91 ? 3.648 -11.948 -12.391 1.00 69.69 91 THR A C 1
ATOM 735 O O . THR A 1 91 ? 3.718 -10.862 -11.815 1.00 69.69 91 THR A O 1
ATOM 738 N N . ASP A 1 92 ? 4.724 -12.461 -12.990 1.00 72.62 92 ASP A N 1
ATOM 739 C CA . ASP A 1 92 ? 6.008 -11.742 -13.088 1.00 72.62 92 ASP A CA 1
ATOM 740 C C . ASP A 1 92 ? 5.960 -10.501 -14.003 1.00 72.62 92 ASP A C 1
ATOM 742 O O . ASP A 1 92 ? 6.973 -9.841 -14.237 1.00 72.62 92 ASP A O 1
ATOM 746 N N . ASP A 1 93 ? 4.764 -10.130 -14.457 1.00 83.50 93 ASP A N 1
ATOM 747 C CA . ASP A 1 93 ? 4.529 -8.974 -15.298 1.00 83.50 93 ASP A CA 1
ATOM 748 C C . ASP A 1 93 ? 4.437 -7.688 -14.468 1.00 83.50 93 ASP A C 1
ATOM 750 O O . ASP A 1 93 ? 3.848 -7.628 -13.385 1.00 83.50 93 ASP A O 1
ATOM 754 N N . ILE A 1 94 ? 5.025 -6.615 -14.986 1.00 88.69 94 ILE A N 1
ATOM 755 C CA . ILE A 1 94 ? 5.015 -5.291 -14.357 1.00 88.69 94 ILE A CA 1
ATOM 756 C C . ILE A 1 94 ? 4.265 -4.359 -15.286 1.00 88.69 94 ILE A C 1
ATOM 758 O O . ILE A 1 94 ? 4.560 -4.320 -16.476 1.00 88.69 94 ILE A O 1
ATOM 762 N N . ILE A 1 95 ? 3.310 -3.587 -14.775 1.00 91.44 95 ILE A N 1
ATOM 763 C CA . ILE A 1 95 ? 2.648 -2.559 -15.585 1.00 91.44 95 ILE A CA 1
ATOM 764 C C . ILE A 1 95 ? 3.658 -1.444 -15.869 1.00 91.44 95 ILE A C 1
ATOM 766 O O . ILE A 1 95 ? 4.329 -0.950 -14.965 1.00 91.44 95 ILE A O 1
ATOM 770 N N . CYS A 1 96 ? 3.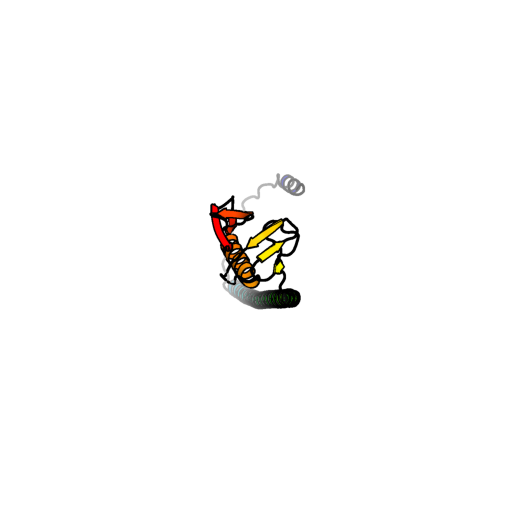769 -1.026 -17.127 1.00 92.88 96 CYS A N 1
ATOM 771 C CA . CYS A 1 96 ? 4.697 0.020 -17.533 1.00 92.88 96 CYS A CA 1
ATOM 772 C C . CYS A 1 96 ? 4.408 1.336 -16.780 1.00 92.88 96 CYS A C 1
ATOM 774 O O . CYS A 1 96 ? 3.308 1.886 -16.923 1.00 92.88 96 CYS A O 1
ATOM 776 N N . PRO A 1 97 ? 5.386 1.897 -16.042 1.00 92.56 97 PRO A N 1
ATOM 777 C CA . PRO A 1 97 ? 5.166 3.075 -15.198 1.00 92.56 97 PRO A CA 1
ATOM 778 C C . PRO A 1 97 ? 4.880 4.352 -16.005 1.00 92.56 97 PRO A C 1
ATOM 780 O O . PRO A 1 97 ? 4.220 5.263 -15.504 1.00 92.56 97 PRO A O 1
ATOM 783 N N . ILE A 1 98 ? 5.312 4.400 -17.274 1.00 93.12 98 ILE A N 1
ATOM 784 C CA . ILE A 1 98 ? 5.083 5.538 -18.176 1.00 93.12 98 ILE A CA 1
ATOM 785 C C . ILE A 1 98 ? 3.635 5.577 -18.673 1.00 93.12 98 ILE A C 1
ATOM 787 O O . ILE A 1 98 ? 2.964 6.600 -18.566 1.00 93.12 98 ILE A O 1
ATOM 791 N N . CYS A 1 99 ? 3.144 4.477 -19.255 1.00 93.00 99 CYS A N 1
ATOM 792 C CA . CYS A 1 99 ? 1.831 4.472 -19.905 1.00 93.00 99 CYS A CA 1
ATOM 793 C C . CYS A 1 99 ? 0.695 3.988 -19.003 1.00 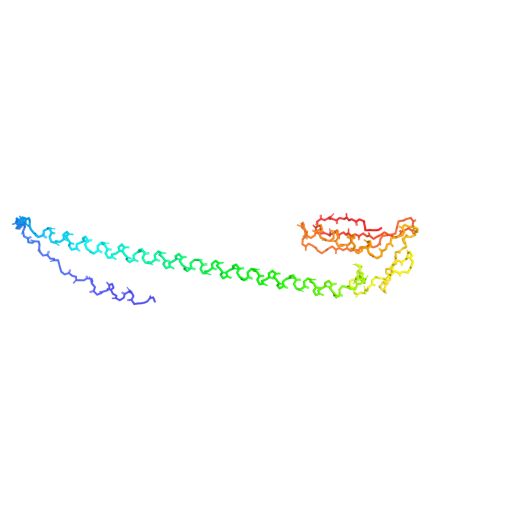93.00 99 CYS A C 1
ATOM 795 O O . CYS A 1 99 ? -0.458 4.304 -19.293 1.00 93.00 99 CYS A O 1
ATOM 797 N N . GLN A 1 100 ? 1.011 3.236 -17.941 1.00 90.75 100 GLN A N 1
ATOM 798 C CA . GLN A 1 100 ? 0.060 2.653 -16.985 1.00 90.75 100 GLN A CA 1
ATOM 799 C C . GLN A 1 100 ? -1.037 1.801 -17.653 1.00 90.75 100 GLN A C 1
ATOM 801 O O . GLN A 1 100 ? -2.153 1.717 -17.148 1.00 90.75 100 GLN A O 1
ATOM 806 N N . LYS A 1 101 ? -0.738 1.216 -18.821 1.00 91.38 101 LYS A N 1
ATOM 807 C CA . LYS A 1 101 ? -1.696 0.471 -19.656 1.00 91.38 101 LYS A CA 1
ATOM 808 C C . LYS A 1 101 ? -1.196 -0.919 -20.021 1.00 91.38 101 LYS A C 1
ATOM 810 O O . LYS A 1 101 ? -1.902 -1.889 -19.791 1.00 91.38 101 LYS A O 1
ATOM 815 N N . ASP A 1 102 ? 0.008 -0.992 -20.576 1.00 92.81 102 ASP A N 1
ATOM 816 C CA . ASP A 1 102 ? 0.607 -2.237 -21.050 1.00 92.81 102 ASP A CA 1
ATOM 817 C C . ASP A 1 102 ? 1.713 -2.718 -20.106 1.00 92.81 102 ASP A C 1
ATOM 819 O O . ASP A 1 102 ? 2.259 -1.940 -19.319 1.00 92.81 102 ASP A O 1
ATOM 823 N N . TYR A 1 103 ? 2.075 -3.996 -20.208 1.00 92.81 103 TYR A N 1
ATOM 824 C CA . TYR A 1 103 ? 3.153 -4.582 -19.419 1.00 92.81 103 TYR A CA 1
ATOM 825 C C . TYR A 1 103 ? 4.544 -4.192 -19.943 1.00 92.81 103 TYR A C 1
ATOM 827 O O . TYR A 1 103 ? 4.746 -3.885 -21.123 1.00 92.81 103 TYR A O 1
ATOM 835 N N . LEU A 1 104 ? 5.510 -4.185 -19.030 1.00 92.50 104 LEU A N 1
ATOM 836 C CA . LEU A 1 104 ? 6.930 -4.084 -19.307 1.00 92.50 104 LEU A CA 1
ATOM 837 C C . LEU A 1 104 ? 7.472 -5.490 -19.564 1.00 92.50 104 LEU A C 1
ATOM 839 O O . LEU A 1 104 ? 7.307 -6.394 -18.749 1.00 92.50 104 LEU A O 1
ATOM 843 N N . HIS A 1 105 ? 8.145 -5.661 -20.692 1.00 91.88 105 HIS A N 1
ATOM 844 C CA . HIS A 1 105 ? 8.765 -6.916 -21.086 1.00 91.88 105 HIS A CA 1
ATOM 845 C C . HIS A 1 105 ? 10.283 -6.789 -21.063 1.00 91.88 105 HIS A C 1
ATOM 847 O O . HIS A 1 105 ? 10.830 -5.712 -21.295 1.00 91.88 105 HIS A O 1
ATOM 853 N N . GLN A 1 106 ? 10.968 -7.909 -20.838 1.00 90.44 106 GLN A N 1
ATOM 854 C CA . GLN A 1 106 ? 12.422 -7.987 -20.888 1.00 90.44 106 GLN A CA 1
ATOM 855 C C . GLN A 1 106 ? 12.869 -8.910 -22.006 1.00 90.44 106 GLN A C 1
ATOM 857 O O . GLN A 1 106 ? 12.450 -10.062 -22.096 1.00 90.44 106 GLN A O 1
ATOM 862 N N . ASN A 1 107 ? 13.783 -8.417 -22.834 1.00 89.50 107 ASN A N 1
ATOM 863 C CA . ASN A 1 107 ? 14.535 -9.235 -23.770 1.00 89.50 107 ASN A CA 1
ATOM 864 C C . ASN A 1 107 ? 16.025 -9.003 -23.526 1.00 89.50 107 ASN A C 1
ATOM 866 O O . ASN A 1 107 ? 16.584 -7.976 -23.917 1.00 89.50 107 ASN A O 1
ATOM 870 N N . LYS A 1 108 ? 16.668 -9.974 -22.867 1.00 86.69 108 LYS A N 1
ATOM 871 C CA . LYS A 1 108 ? 18.061 -9.883 -22.411 1.00 86.69 108 LYS A CA 1
ATOM 872 C C . LYS A 1 108 ? 18.263 -8.647 -21.524 1.00 86.69 108 LYS A C 1
ATOM 874 O O . LYS A 1 108 ? 17.778 -8.632 -20.402 1.00 86.69 108 LYS A O 1
ATOM 879 N N . GLN A 1 109 ? 18.949 -7.627 -22.032 1.00 87.81 109 GLN A N 1
ATOM 880 C CA . GLN A 1 109 ? 19.309 -6.403 -21.305 1.00 87.81 109 GLN A CA 1
ATOM 881 C C . GLN A 1 109 ? 18.456 -5.203 -21.722 1.00 87.81 109 GLN A C 1
ATOM 883 O O . GLN A 1 109 ? 18.798 -4.064 -21.443 1.00 87.81 109 GLN A O 1
ATOM 888 N N . VAL A 1 110 ? 17.371 -5.447 -22.457 1.00 89.56 110 VAL A N 1
ATOM 889 C CA . VAL A 1 110 ? 16.476 -4.391 -22.916 1.00 89.56 110 VAL A CA 1
ATOM 890 C C . VAL A 1 110 ? 15.105 -4.619 -22.310 1.00 89.56 110 VAL A C 1
ATOM 892 O O . VAL A 1 110 ? 14.464 -5.641 -22.571 1.00 89.56 110 VAL A O 1
ATOM 895 N N . LEU A 1 111 ? 14.653 -3.642 -21.535 1.00 91.12 111 LEU A N 1
ATOM 896 C CA . LEU A 1 111 ? 13.287 -3.542 -21.048 1.00 91.12 111 LEU A CA 1
ATOM 897 C C . LEU A 1 111 ? 12.485 -2.684 -22.025 1.00 91.12 111 LEU A C 1
ATOM 899 O O . LEU A 1 111 ? 12.969 -1.653 -22.495 1.00 91.12 111 LEU A O 1
ATOM 903 N N . PHE A 1 112 ? 11.279 -3.107 -22.383 1.00 92.81 112 PHE A N 1
ATOM 904 C CA . PHE A 1 112 ? 10.473 -2.401 -23.375 1.00 92.81 112 PHE A CA 1
ATOM 905 C C . PHE A 1 112 ? 8.972 -2.574 -23.150 1.00 92.81 112 PHE A C 1
ATOM 907 O O . PHE A 1 112 ? 8.522 -3.549 -22.555 1.00 92.81 112 PHE A O 1
ATOM 914 N N . CYS A 1 113 ? 8.195 -1.619 -23.653 1.00 94.31 113 CYS A N 1
ATOM 915 C CA . CYS A 1 113 ? 6.735 -1.619 -23.603 1.00 94.31 113 CYS A CA 1
ATOM 916 C C . CYS A 1 113 ? 6.164 -1.180 -24.962 1.00 94.31 113 CYS A C 1
ATOM 918 O O . CYS A 1 113 ? 6.782 -0.391 -25.683 1.00 94.31 113 CYS A O 1
ATOM 920 N N . SER A 1 114 ? 4.961 -1.640 -25.303 1.00 93.62 114 SER A N 1
ATOM 921 C CA . SER A 1 114 ? 4.228 -1.261 -26.524 1.00 93.62 114 SER A CA 1
ATOM 922 C C . SER A 1 114 ? 3.943 0.236 -26.639 1.00 93.62 114 SER A C 1
ATOM 924 O O . SER A 1 114 ? 3.736 0.731 -27.744 1.00 93.62 114 SER A O 1
ATOM 926 N N . CYS A 1 115 ? 4.001 0.985 -25.534 1.00 91.94 115 CYS A N 1
ATOM 927 C CA . CYS A 1 115 ? 3.887 2.442 -25.558 1.00 91.94 115 CYS A CA 1
ATOM 928 C C . CYS A 1 115 ? 5.114 3.158 -26.158 1.00 91.94 115 CYS A C 1
ATOM 930 O O . CYS A 1 115 ? 5.102 4.381 -26.269 1.00 91.94 115 CYS A O 1
ATOM 932 N N . GLY A 1 116 ? 6.180 2.423 -26.496 1.00 89.31 116 GLY A N 1
ATOM 933 C CA . GLY A 1 116 ? 7.431 2.965 -27.032 1.00 89.31 116 GLY A CA 1
ATOM 934 C C . GLY A 1 116 ? 8.525 3.195 -25.987 1.00 89.31 116 GLY A C 1
ATOM 935 O O . GLY A 1 116 ? 9.618 3.627 -26.351 1.00 89.31 116 GLY A O 1
ATOM 936 N N . LEU A 1 117 ? 8.272 2.882 -24.709 1.00 90.25 117 LEU A N 1
ATOM 937 C CA . LEU A 1 117 ? 9.331 2.837 -23.699 1.00 90.25 117 LEU A CA 1
ATOM 938 C C . LEU A 1 117 ? 10.335 1.752 -24.100 1.00 90.25 117 LEU A C 1
ATOM 940 O O . LEU A 1 117 ? 9.962 0.605 -24.356 1.00 90.25 117 LEU A O 1
ATOM 944 N N . ARG A 1 118 ? 11.608 2.124 -24.099 1.00 90.56 118 ARG A N 1
ATOM 945 C CA . ARG A 1 118 ? 12.744 1.223 -24.229 1.00 90.56 118 ARG A CA 1
ATOM 946 C C . ARG A 1 118 ? 13.793 1.686 -23.230 1.00 90.56 118 ARG A C 1
ATOM 948 O O . ARG A 1 118 ? 13.947 2.889 -23.053 1.00 90.56 118 ARG A O 1
ATOM 955 N N . LEU A 1 119 ? 14.427 0.738 -22.564 1.00 88.94 119 LEU A N 1
ATOM 956 C CA . LEU A 1 119 ? 15.428 0.932 -21.526 1.00 88.94 119 LEU A CA 1
ATOM 957 C C . LEU A 1 119 ? 16.519 -0.101 -21.781 1.00 88.94 119 LEU A C 1
ATOM 959 O O . LEU A 1 119 ? 16.271 -1.301 -21.660 1.00 88.94 119 LEU A O 1
ATOM 963 N N . ASP A 1 120 ? 17.693 0.354 -22.204 1.00 87.69 120 ASP A N 1
ATOM 964 C CA . ASP A 1 120 ? 18.862 -0.506 -22.375 1.00 87.69 120 ASP A CA 1
ATOM 965 C C . ASP A 1 120 ? 19.687 -0.480 -21.089 1.00 87.69 120 ASP A C 1
ATOM 967 O O . ASP A 1 120 ? 20.316 0.524 -20.764 1.00 87.69 120 ASP A O 1
ATOM 971 N N . THR A 1 121 ? 19.655 -1.585 -20.352 1.00 82.12 121 THR A N 1
ATOM 972 C CA . THR A 1 121 ? 20.365 -1.763 -19.081 1.00 82.12 121 THR A CA 1
ATOM 973 C C . THR A 1 121 ? 21.762 -2.356 -19.295 1.00 82.12 121 THR A C 1
ATOM 975 O O . THR A 1 121 ? 22.261 -3.052 -18.412 1.00 82.12 121 THR A O 1
ATOM 978 N N . ALA A 1 122 ? 22.308 -2.211 -20.512 1.00 77.75 122 ALA A N 1
ATOM 979 C CA . ALA A 1 122 ? 23.646 -2.585 -20.973 1.00 77.75 122 ALA A CA 1
ATOM 980 C C . ALA A 1 122 ? 24.568 -3.176 -19.897 1.00 77.75 122 ALA A C 1
ATOM 982 O O . ALA A 1 122 ? 25.004 -2.453 -19.045 1.00 77.75 122 ALA A O 1
ATOM 983 N N . HIS A 1 123 ? 24.962 -4.438 -19.921 1.00 65.19 123 HIS A N 1
ATOM 984 C CA . HIS A 1 123 ? 25.877 -5.108 -18.967 1.00 65.19 123 HIS A CA 1
ATOM 985 C C . HIS A 1 123 ? 25.582 -5.073 -17.452 1.00 65.19 123 HIS A C 1
ATOM 987 O O . HIS A 1 123 ? 26.086 -5.965 -16.768 1.00 65.19 123 HIS A O 1
ATOM 993 N N . ASP A 1 124 ? 24.749 -4.175 -16.929 1.00 73.56 124 ASP A N 1
ATOM 994 C CA . ASP A 1 124 ? 24.438 -4.086 -15.495 1.00 73.56 124 ASP A CA 1
ATOM 995 C C . ASP A 1 124 ? 23.494 -5.208 -15.028 1.00 73.56 124 ASP A C 1
ATOM 997 O O . ASP A 1 124 ? 23.283 -5.407 -13.833 1.00 73.56 124 ASP A O 1
ATOM 1001 N N . GLY A 1 125 ? 22.948 -5.998 -15.963 1.00 71.31 125 GLY A N 1
ATOM 1002 C CA . GLY A 1 125 ? 22.176 -7.204 -15.647 1.00 71.31 125 GLY A CA 1
ATOM 1003 C C . GLY A 1 125 ? 20.848 -6.921 -14.942 1.00 71.31 125 GLY A C 1
ATOM 1004 O O . GLY A 1 125 ? 20.318 -7.789 -14.249 1.00 71.31 125 GLY A O 1
ATOM 1005 N N . ILE A 1 126 ? 20.312 -5.713 -15.114 1.00 85.69 126 ILE A N 1
ATOM 1006 C CA . ILE A 1 126 ? 19.098 -5.259 -14.443 1.00 85.69 126 ILE A CA 1
ATOM 1007 C C . ILE A 1 126 ? 17.897 -6.072 -14.942 1.00 85.69 126 ILE A C 1
ATOM 1009 O O . ILE A 1 126 ? 17.633 -6.186 -16.142 1.00 85.69 126 ILE A O 1
ATOM 1013 N N . SER A 1 127 ? 17.182 -6.687 -14.004 1.00 88.00 127 SER A N 1
ATOM 1014 C CA . SER A 1 127 ? 16.021 -7.533 -14.275 1.00 88.00 127 SER A CA 1
ATOM 1015 C C . SER A 1 127 ? 14.708 -6.774 -14.093 1.00 88.00 127 SER A C 1
ATOM 1017 O O . SER A 1 127 ? 14.652 -5.765 -13.388 1.00 88.00 127 SER A O 1
ATOM 1019 N N . LEU A 1 128 ? 13.622 -7.293 -14.675 1.00 88.69 128 LEU A N 1
ATOM 1020 C CA . LEU A 1 128 ? 12.262 -6.834 -14.367 1.00 88.69 128 LEU A CA 1
ATOM 1021 C C . LEU A 1 128 ? 12.008 -6.843 -12.860 1.00 88.69 128 LEU A C 1
ATOM 1023 O O . LEU A 1 128 ? 11.526 -5.855 -12.323 1.00 88.69 128 LEU A O 1
ATOM 1027 N N . ASP A 1 129 ? 12.406 -7.910 -12.169 1.00 87.88 129 ASP A N 1
ATOM 1028 C CA . ASP A 1 129 ? 12.255 -8.017 -10.716 1.00 87.88 129 ASP A CA 1
ATOM 1029 C C . ASP A 1 129 ? 12.952 -6.877 -9.953 1.00 87.88 129 ASP A C 1
ATOM 1031 O O . ASP A 1 129 ? 12.393 -6.332 -9.002 1.00 87.88 129 ASP A O 1
ATOM 1035 N N . TYR A 1 130 ? 14.148 -6.466 -10.389 1.00 89.81 130 TYR A N 1
ATOM 1036 C CA . TYR A 1 130 ? 14.818 -5.307 -9.802 1.00 89.81 130 TYR A CA 1
ATOM 1037 C C . TYR A 1 130 ? 13.985 -4.035 -9.988 1.00 89.81 130 TYR A C 1
ATOM 1039 O O . TYR A 1 130 ? 13.738 -3.325 -9.016 1.00 89.81 130 TYR A O 1
ATOM 1047 N N . ILE A 1 131 ? 13.498 -3.779 -11.207 1.00 90.38 131 ILE A N 1
ATOM 1048 C CA . ILE A 1 131 ? 12.660 -2.606 -11.500 1.00 90.38 131 ILE A CA 1
ATOM 1049 C C . ILE A 1 131 ? 11.367 -2.630 -10.685 1.00 90.38 131 ILE A C 1
ATOM 1051 O O . ILE A 1 131 ? 10.989 -1.596 -10.141 1.00 90.38 131 ILE A O 1
ATOM 1055 N N . ARG A 1 132 ? 10.716 -3.792 -10.544 1.00 90.44 132 ARG A N 1
ATOM 1056 C CA . ARG A 1 132 ? 9.535 -3.963 -9.683 1.00 90.44 132 ARG A CA 1
ATOM 1057 C C . ARG A 1 132 ? 9.839 -3.511 -8.264 1.00 90.44 132 ARG A C 1
ATOM 1059 O O . ARG A 1 132 ? 9.165 -2.628 -7.751 1.00 90.44 132 ARG A O 1
ATOM 1066 N N . ARG A 1 133 ? 10.893 -4.070 -7.663 1.00 89.94 133 ARG A N 1
ATOM 1067 C CA . ARG A 1 133 ? 11.272 -3.755 -6.282 1.00 89.94 133 ARG A CA 1
ATOM 1068 C C . ARG A 1 133 ? 11.591 -2.278 -6.089 1.00 89.94 133 ARG A C 1
ATOM 1070 O O . ARG A 1 133 ? 11.190 -1.723 -5.074 1.00 89.94 133 ARG A O 1
ATOM 1077 N N . GLN A 1 134 ? 12.270 -1.643 -7.045 1.00 92.69 134 GLN A N 1
ATOM 1078 C CA . GLN A 1 134 ? 12.536 -0.204 -6.978 1.00 92.69 134 GLN A CA 1
ATOM 1079 C C . GLN A 1 134 ? 11.244 0.617 -7.076 1.00 92.69 134 GLN A C 1
ATOM 1081 O O . GLN A 1 134 ? 11.021 1.508 -6.260 1.00 92.69 134 GLN A O 1
ATOM 1086 N N . LEU A 1 135 ? 10.361 0.299 -8.028 1.00 92.62 135 LEU A N 1
ATOM 1087 C CA . LEU A 1 135 ? 9.071 0.979 -8.171 1.00 92.62 135 LEU A CA 1
ATOM 1088 C C . LEU A 1 135 ? 8.211 0.835 -6.909 1.00 92.62 135 LEU A C 1
ATOM 1090 O O . LEU A 1 135 ? 7.670 1.829 -6.429 1.00 92.62 135 LEU A O 1
ATOM 1094 N N . ASP A 1 136 ? 8.116 -0.368 -6.347 1.00 91.12 136 ASP A N 1
ATOM 1095 C CA . ASP A 1 136 ? 7.354 -0.633 -5.124 1.00 91.12 136 ASP A CA 1
ATOM 1096 C C . ASP A 1 136 ? 7.955 0.108 -3.926 1.00 91.12 136 ASP A C 1
ATOM 1098 O O . ASP A 1 136 ? 7.232 0.760 -3.175 1.00 91.12 136 ASP A O 1
ATOM 1102 N N . HIS A 1 137 ? 9.281 0.071 -3.772 1.00 93.44 137 HIS A N 1
ATOM 1103 C CA . HIS A 1 137 ? 9.974 0.737 -2.674 1.00 93.44 137 HIS A CA 1
ATOM 1104 C C . HIS A 1 137 ? 9.762 2.253 -2.695 1.00 93.44 137 HIS A C 1
ATOM 1106 O O . HIS A 1 137 ? 9.250 2.811 -1.724 1.00 93.44 137 HIS A O 1
ATOM 1112 N N . TYR A 1 138 ? 10.088 2.910 -3.811 1.00 94.06 138 TYR A N 1
ATOM 1113 C CA . TYR A 1 138 ? 9.983 4.365 -3.917 1.00 94.06 138 TYR A CA 1
ATOM 1114 C C . TYR A 1 138 ? 8.531 4.848 -3.945 1.00 94.06 138 TYR A C 1
ATOM 1116 O O . TYR A 1 138 ? 8.223 5.915 -3.412 1.00 94.06 138 TYR A O 1
ATOM 1124 N N . SER A 1 139 ? 7.604 4.069 -4.516 1.00 91.75 139 SER A N 1
ATOM 1125 C CA . SER A 1 139 ? 6.177 4.410 -4.464 1.00 91.75 139 SER A CA 1
ATOM 1126 C C . SER A 1 139 ? 5.614 4.313 -3.046 1.00 91.75 139 SER A C 1
ATOM 1128 O O . SER A 1 139 ? 4.875 5.213 -2.631 1.00 91.75 139 SER A O 1
ATOM 1130 N N . LEU A 1 140 ? 6.000 3.286 -2.282 1.00 93.00 140 LEU A N 1
ATOM 1131 C CA . LEU A 1 140 ? 5.605 3.129 -0.885 1.00 93.00 140 LEU A CA 1
ATOM 1132 C C . LEU A 1 140 ? 6.200 4.243 -0.020 1.00 93.00 140 LEU A C 1
ATOM 1134 O O . LEU A 1 140 ? 5.458 4.895 0.720 1.00 93.00 140 LEU A O 1
ATOM 1138 N N . GLU A 1 141 ? 7.501 4.507 -0.161 1.00 94.62 141 GLU A N 1
ATOM 1139 C CA . GLU A 1 141 ? 8.201 5.581 0.546 1.00 94.62 141 GLU A CA 1
ATOM 1140 C C . GLU A 1 141 ? 7.512 6.927 0.306 1.00 94.62 141 GLU A C 1
ATOM 1142 O O . GLU A 1 141 ? 7.101 7.596 1.257 1.00 94.62 141 GLU A O 1
ATOM 1147 N N . HIS A 1 142 ? 7.264 7.269 -0.958 1.00 94.56 142 HIS A N 1
ATOM 1148 C CA . HIS A 1 142 ? 6.541 8.479 -1.322 1.00 94.56 142 HIS A CA 1
ATOM 1149 C C . HIS A 1 142 ? 5.128 8.520 -0.710 1.00 94.56 142 HIS A C 1
ATOM 1151 O O . HIS A 1 142 ? 4.725 9.537 -0.139 1.00 94.56 142 HIS A O 1
ATOM 1157 N N . SER A 1 143 ? 4.364 7.424 -0.802 1.00 93.94 143 SER A N 1
ATOM 1158 C CA . SER A 1 143 ? 2.971 7.374 -0.331 1.00 93.94 143 SER A CA 1
ATOM 1159 C C . SER A 1 143 ? 2.825 7.572 1.183 1.00 93.94 143 SER A C 1
ATOM 1161 O O . SER A 1 143 ? 1.794 8.070 1.639 1.00 93.94 143 SER A O 1
ATOM 1163 N N . SER A 1 144 ? 3.873 7.257 1.955 1.00 94.38 144 SER A N 1
ATOM 1164 C CA . SER A 1 144 ? 3.899 7.467 3.407 1.00 94.38 144 SER A CA 1
ATOM 1165 C C . SER A 1 144 ? 3.887 8.951 3.799 1.00 94.38 144 SER A C 1
ATOM 1167 O O . SER A 1 144 ? 3.422 9.305 4.882 1.00 94.38 144 SER A O 1
ATOM 1169 N N . GLN A 1 145 ? 4.366 9.828 2.910 1.00 93.00 145 GLN A N 1
ATOM 1170 C CA . GLN A 1 145 ? 4.578 11.255 3.181 1.00 93.00 145 GLN A CA 1
ATOM 1171 C C . GLN A 1 145 ? 3.761 12.167 2.255 1.00 93.00 145 GLN A C 1
ATOM 1173 O O . GLN A 1 145 ? 3.575 13.348 2.552 1.00 93.00 145 GLN A O 1
ATOM 1178 N N . CYS A 1 146 ? 3.243 11.647 1.138 1.00 95.12 146 CYS A N 1
ATOM 1179 C CA . CYS A 1 146 ? 2.499 12.424 0.157 1.00 95.12 146 CYS A CA 1
ATOM 1180 C C . CYS A 1 146 ? 1.373 11.614 -0.503 1.00 95.12 146 CYS A C 1
ATOM 1182 O O . CYS A 1 146 ? 1.561 10.488 -0.947 1.00 95.12 146 CYS A O 1
ATOM 1184 N N . ARG A 1 147 ? 0.197 12.241 -0.648 1.00 93.44 147 ARG A N 1
ATOM 1185 C CA . ARG A 1 147 ? -0.955 11.687 -1.391 1.00 93.44 147 ARG A CA 1
ATOM 1186 C C . ARG A 1 147 ? -0.993 12.102 -2.869 1.00 93.44 147 ARG A C 1
ATOM 1188 O O . ARG A 1 147 ? -1.964 11.811 -3.564 1.00 93.44 147 ARG A O 1
ATOM 1195 N N . GLY A 1 148 ? 0.015 12.839 -3.335 1.00 91.81 148 GLY A N 1
ATOM 1196 C CA . GLY A 1 148 ? 0.144 13.237 -4.736 1.00 91.81 148 GLY A CA 1
ATOM 1197 C C . GLY A 1 148 ? 0.368 12.026 -5.642 1.00 91.81 148 GLY A C 1
ATOM 1198 O O . GLY A 1 148 ? 0.856 10.991 -5.199 1.00 91.81 148 GLY A O 1
ATOM 1199 N N . LYS A 1 149 ? 0.014 12.136 -6.926 1.00 91.06 149 LYS A N 1
ATOM 1200 C CA . LYS A 1 149 ? 0.314 11.077 -7.897 1.00 91.06 149 LYS A CA 1
ATOM 1201 C C . LYS A 1 149 ? 1.730 11.291 -8.452 1.00 91.06 149 LYS A C 1
ATOM 1203 O O . LYS A 1 149 ? 1.934 12.310 -9.120 1.00 91.06 149 LYS A O 1
ATOM 1208 N N . PRO A 1 150 ? 2.679 10.367 -8.224 1.00 93.00 150 PRO A N 1
ATOM 1209 C CA . PRO A 1 150 ? 3.991 10.450 -8.846 1.00 93.00 150 PRO A CA 1
ATOM 1210 C C . PRO A 1 150 ? 3.871 10.252 -10.362 1.00 93.00 150 PRO A C 1
ATOM 1212 O O . PRO A 1 150 ? 3.008 9.516 -10.855 1.00 93.00 150 PRO A O 1
ATOM 1215 N N . GLN A 1 151 ? 4.726 10.943 -11.100 1.00 94.19 151 GLN A N 1
ATOM 1216 C CA . GLN A 1 151 ? 4.896 10.818 -12.536 1.00 94.19 151 GLN A CA 1
ATOM 1217 C C . GLN A 1 151 ? 6.227 10.132 -12.819 1.00 94.19 151 GLN A C 1
ATOM 1219 O O . GLN A 1 151 ? 7.176 10.219 -12.042 1.00 94.19 151 GLN A O 1
ATOM 1224 N N . PHE A 1 152 ? 6.270 9.424 -13.941 1.00 94.69 152 PHE A N 1
ATOM 1225 C CA . PHE A 1 152 ? 7.461 8.728 -14.391 1.00 94.69 152 PHE A CA 1
ATOM 1226 C C . PHE A 1 152 ? 7.866 9.289 -15.741 1.00 94.69 152 PHE A C 1
ATOM 1228 O O . PHE A 1 152 ? 7.022 9.467 -16.626 1.00 94.69 152 PHE A O 1
ATOM 1235 N N . SER A 1 153 ? 9.153 9.554 -15.899 1.00 92.38 153 SER A N 1
ATOM 1236 C CA . SER A 1 153 ? 9.728 10.037 -17.144 1.00 92.38 153 SER A CA 1
ATOM 1237 C C . SER A 1 153 ? 10.973 9.240 -17.493 1.00 92.38 153 SER A C 1
ATOM 1239 O O . SER A 1 153 ? 11.659 8.697 -16.628 1.00 92.38 153 SER A O 1
ATOM 1241 N N . LEU A 1 154 ? 11.239 9.156 -18.794 1.00 91.00 154 LEU A N 1
ATOM 1242 C CA . LEU A 1 154 ? 12.467 8.581 -19.308 1.00 91.00 154 LEU A CA 1
ATOM 1243 C C . LEU A 1 154 ? 13.361 9.709 -19.811 1.00 91.00 154 LEU A C 1
ATOM 1245 O O . LEU A 1 154 ? 13.004 10.392 -20.770 1.00 91.00 154 LEU A O 1
ATOM 1249 N N . GLU A 1 155 ? 14.520 9.868 -19.189 1.00 89.44 155 GLU A N 1
ATOM 1250 C CA . GLU A 1 155 ? 15.536 10.832 -19.599 1.00 89.44 155 GLU A CA 1
ATOM 1251 C C . GLU A 1 155 ? 16.668 10.118 -20.333 1.00 89.44 155 GLU A C 1
ATOM 1253 O O . GLU A 1 155 ? 17.012 8.982 -20.020 1.00 89.44 155 GLU A O 1
ATOM 1258 N N . THR A 1 156 ? 17.254 10.762 -21.342 1.00 85.12 156 THR A N 1
ATOM 1259 C CA . THR A 1 156 ? 18.426 10.216 -22.043 1.00 85.12 156 THR A CA 1
ATOM 1260 C C . THR A 1 156 ? 19.640 11.071 -21.737 1.00 85.12 156 THR A C 1
ATOM 1262 O O . THR A 1 156 ? 19.730 12.217 -22.178 1.00 85.12 156 THR A O 1
ATOM 1265 N N . VAL A 1 157 ? 20.600 10.499 -21.017 1.00 78.81 157 VAL A N 1
ATOM 1266 C CA . VAL A 1 157 ? 21.844 11.166 -20.631 1.00 78.81 157 VAL A CA 1
ATOM 1267 C C . VAL A 1 157 ? 22.997 10.411 -21.273 1.00 78.81 157 VAL A C 1
ATOM 1269 O O . VAL A 1 157 ? 23.150 9.222 -21.057 1.00 78.81 157 VAL A O 1
ATOM 1272 N N . MET A 1 158 ? 23.808 11.074 -22.101 1.00 72.06 158 MET A N 1
ATOM 1273 C CA . MET A 1 158 ? 25.015 10.471 -22.698 1.00 72.06 158 MET A CA 1
ATOM 1274 C C . MET A 1 158 ? 24.783 9.105 -23.385 1.00 72.06 158 MET A C 1
ATOM 1276 O O . MET A 1 158 ? 25.635 8.228 -23.325 1.00 72.06 158 MET A O 1
ATOM 1280 N N . GLN A 1 159 ? 23.649 8.958 -24.085 1.00 73.62 159 GLN A N 1
ATOM 1281 C CA . GLN A 1 159 ? 23.200 7.738 -24.787 1.00 73.62 159 GLN A CA 1
ATOM 1282 C C . GLN A 1 159 ? 22.675 6.599 -23.896 1.00 73.62 159 GLN A C 1
ATOM 1284 O O . GLN A 1 159 ? 22.255 5.577 -24.438 1.00 73.62 159 GLN A O 1
ATOM 1289 N N . THR A 1 160 ? 22.611 6.776 -22.576 1.00 77.94 160 THR A N 1
ATOM 1290 C CA . THR A 1 160 ? 21.920 5.853 -21.665 1.00 77.94 160 THR A CA 1
ATOM 1291 C C . THR A 1 160 ? 20.535 6.386 -21.320 1.00 77.94 160 THR A C 1
ATOM 1293 O O . THR A 1 160 ? 20.332 7.595 -21.192 1.00 77.94 160 THR A O 1
ATOM 1296 N N . GLN A 1 161 ? 19.566 5.483 -21.210 1.00 85.94 161 GLN A N 1
ATOM 1297 C CA . GLN A 1 161 ? 18.185 5.812 -20.870 1.00 85.94 161 GLN A CA 1
ATOM 1298 C C . GLN A 1 161 ? 17.981 5.580 -19.374 1.00 85.94 161 GLN A C 1
ATOM 1300 O O . GLN A 1 161 ? 18.223 4.477 -18.898 1.00 85.94 161 GLN A O 1
ATOM 1305 N N . THR A 1 162 ? 17.529 6.607 -18.665 1.00 88.81 162 THR A N 1
ATOM 1306 C CA . THR A 1 162 ? 17.365 6.620 -17.210 1.00 88.81 162 THR A CA 1
ATOM 1307 C C . THR A 1 162 ? 15.892 6.802 -16.877 1.00 88.81 162 THR A C 1
ATOM 1309 O O . THR A 1 162 ? 15.244 7.725 -17.384 1.00 88.81 162 THR A O 1
ATOM 1312 N N . LEU A 1 163 ? 15.350 5.920 -16.039 1.00 91.31 163 LEU A N 1
ATOM 1313 C CA . LEU A 1 163 ? 13.964 6.006 -15.580 1.00 91.31 163 LEU A CA 1
ATOM 1314 C C . LEU A 1 163 ? 13.919 6.792 -14.275 1.00 91.31 163 LEU A C 1
ATOM 1316 O O . LEU A 1 163 ? 14.578 6.433 -13.303 1.00 91.31 163 LEU A O 1
ATOM 1320 N N . ILE A 1 164 ? 13.106 7.840 -14.245 1.00 93.50 164 ILE A N 1
ATOM 1321 C CA . ILE A 1 164 ? 12.999 8.743 -13.103 1.00 93.50 164 ILE A CA 1
ATOM 1322 C C . ILE A 1 164 ? 11.554 8.768 -12.622 1.00 93.50 164 ILE A C 1
ATOM 1324 O O . ILE A 1 164 ? 10.617 8.821 -13.422 1.00 93.50 164 ILE A O 1
ATOM 1328 N N . MET A 1 165 ? 11.384 8.755 -11.306 1.00 94.56 165 MET A N 1
ATOM 1329 C CA . MET A 1 165 ? 10.129 9.053 -10.631 1.00 94.56 165 MET A CA 1
ATOM 1330 C C . MET A 1 165 ? 10.206 10.464 -10.067 1.00 94.56 165 MET A C 1
ATOM 1332 O O . MET A 1 165 ? 11.184 10.808 -9.409 1.00 94.56 165 MET A O 1
ATOM 1336 N N . ASN A 1 166 ? 9.180 11.281 -10.284 1.00 95.38 166 ASN A N 1
ATOM 1337 C CA . ASN A 1 166 ? 9.062 12.581 -9.639 1.00 95.38 166 ASN A CA 1
ATOM 1338 C C . ASN A 1 166 ? 7.628 12.859 -9.177 1.00 95.38 166 ASN A C 1
ATOM 1340 O O . ASN A 1 166 ? 6.657 12.362 -9.739 1.00 95.38 166 ASN A O 1
ATOM 1344 N N . CYS A 1 167 ? 7.466 13.661 -8.130 1.00 95.94 167 CYS A N 1
ATOM 1345 C CA . CYS A 1 167 ? 6.156 14.104 -7.671 1.00 95.94 167 CYS A CA 1
ATOM 1346 C C . CYS A 1 167 ? 6.049 15.630 -7.766 1.00 95.94 167 CYS A C 1
ATOM 1348 O O . CYS A 1 167 ? 6.781 16.337 -7.070 1.00 95.94 167 CYS A O 1
ATOM 1350 N N . PRO A 1 168 ? 5.098 16.170 -8.553 1.00 93.12 168 PRO A N 1
ATOM 1351 C CA . PRO A 1 168 ? 4.927 17.616 -8.686 1.00 93.12 168 PRO A CA 1
ATOM 1352 C C . PRO A 1 168 ? 4.369 18.279 -7.415 1.00 93.12 168 PRO A C 1
ATOM 1354 O O . PRO A 1 168 ? 4.352 19.502 -7.326 1.00 93.12 168 PRO A O 1
ATOM 1357 N N . THR A 1 169 ? 3.881 17.499 -6.444 1.00 95.19 169 THR A N 1
ATOM 1358 C CA . THR A 1 169 ? 3.253 18.015 -5.217 1.00 95.19 169 THR A CA 1
ATOM 1359 C C . THR A 1 169 ? 4.242 18.182 -4.065 1.00 95.19 169 THR A C 1
ATOM 1361 O O . THR A 1 169 ? 4.162 19.174 -3.348 1.00 95.19 169 THR A O 1
ATOM 1364 N N . CYS A 1 170 ? 5.156 17.228 -3.869 1.00 94.06 170 CYS A N 1
ATOM 1365 C CA . CYS A 1 170 ? 6.113 17.234 -2.754 1.00 94.06 170 CYS A CA 1
ATOM 1366 C C . CYS A 1 170 ? 7.580 17.356 -3.190 1.00 94.06 170 CYS A C 1
ATOM 1368 O O . CYS A 1 170 ? 8.462 17.295 -2.340 1.00 94.06 170 CYS A O 1
ATOM 1370 N N . CYS A 1 171 ? 7.846 17.515 -4.491 1.00 90.44 171 CYS A N 1
ATOM 1371 C CA . CYS A 1 171 ? 9.194 17.570 -5.066 1.00 90.44 171 CYS A CA 1
ATOM 1372 C C . CYS A 1 171 ? 10.056 16.320 -4.798 1.00 90.44 171 CYS A C 1
ATOM 1374 O O . CYS A 1 171 ? 11.273 16.385 -4.949 1.00 90.44 171 CYS A O 1
ATOM 1376 N N . PHE A 1 172 ? 9.446 15.189 -4.426 1.00 92.62 172 PHE A N 1
ATOM 1377 C CA . PHE A 1 172 ? 10.131 13.897 -4.357 1.00 92.62 172 PHE A CA 1
ATOM 1378 C C . PHE A 1 172 ? 10.641 13.519 -5.748 1.00 92.62 172 PHE A C 1
ATOM 1380 O O . PHE A 1 172 ? 9.895 13.656 -6.722 1.00 92.62 172 PHE A O 1
ATOM 1387 N N . MET A 1 173 ? 11.887 13.065 -5.848 1.00 93.69 173 MET A N 1
ATOM 1388 C CA . MET A 1 173 ? 12.506 12.661 -7.106 1.00 93.69 173 MET A CA 1
ATOM 1389 C C . MET A 1 173 ? 13.523 11.560 -6.842 1.00 93.69 173 MET A C 1
ATOM 1391 O O . MET A 1 173 ? 14.417 11.759 -6.031 1.00 93.69 173 MET A O 1
ATOM 1395 N N . GLU A 1 174 ? 13.419 10.456 -7.575 1.00 94.81 174 GLU A N 1
ATOM 1396 C CA . GLU A 1 174 ? 14.339 9.325 -7.464 1.00 94.81 174 GLU A CA 1
ATOM 1397 C C . GLU A 1 174 ? 14.658 8.725 -8.833 1.00 94.81 174 GLU A C 1
ATOM 1399 O O . GLU A 1 174 ? 13.830 8.738 -9.754 1.00 94.81 174 GLU A O 1
ATOM 1404 N N . ILE A 1 175 ? 15.877 8.201 -8.962 1.00 91.81 175 ILE A N 1
ATOM 1405 C CA . ILE A 1 175 ? 16.338 7.479 -10.152 1.00 91.81 175 ILE A CA 1
ATOM 1406 C C . ILE A 1 175 ? 16.110 5.988 -9.916 1.00 91.81 175 ILE A C 1
ATOM 1408 O O . ILE A 1 175 ? 16.622 5.418 -8.959 1.00 91.81 175 ILE A O 1
ATOM 1412 N N . ILE A 1 176 ? 15.350 5.357 -10.805 1.00 89.88 176 ILE A N 1
ATOM 1413 C CA . ILE A 1 176 ? 14.979 3.941 -10.702 1.00 89.88 176 ILE A CA 1
ATOM 1414 C C . ILE A 1 176 ? 15.998 3.049 -11.415 1.00 89.88 176 ILE A C 1
ATOM 1416 O O . ILE A 1 176 ? 16.278 1.941 -10.954 1.00 89.88 176 ILE A O 1
ATOM 1420 N N . VAL A 1 177 ? 16.506 3.513 -12.563 1.00 84.62 177 VAL A N 1
ATOM 1421 C CA . VAL A 1 177 ? 17.501 2.824 -13.396 1.00 84.62 177 VAL A CA 1
ATOM 1422 C C . VAL A 1 177 ? 18.309 3.823 -14.200 1.00 84.62 177 VAL A C 1
ATOM 1424 O O . VAL A 1 177 ? 17.684 4.814 -14.648 1.00 84.62 177 VAL A O 1
#

Radius of gyration: 40.51 Å; chains: 1; bounding box: 82×51×98 Å

Sequence (177 aa):
MEEWEHVRTEYGNLPSIPQSKRGKLVHTSSQDDLEFLMSEELEADVELVLSIMDELTEELIKEEQALLAQYEDDIRFSEDALCDAVRSLHTDDIICPICQKDYLHQNKQVLFCSCGLRLDTAHDGISLDYIRRQLDHYSLEHSSQCRGKPQFSLETVMQTQTLIMNCPTCCFMEIIV

Secondary structure (DSSP, 8-state):
--STTHHHHHTS-PPPPP----PPPPP-TTHHHHHHHHHHHHHHHHHHHHHHHHHHHHHHHHHHHHHHHHHHHHHHHHHHHHHHHHHHH--S-EE-TTTSSSEEEEETTEEE-TTS-EEE-TTTT--HHHHHHHHHHHHHHHHHH--SPPEEEEEEETTEEEEEEE-TTT--EEE--

InterPro domains:
  IPR028156 RPA-interacting protein [PTHR31742] (35-177)
  IPR028159 RPA-interacting protein, C-terminal domain [PF14768] (95-174)